Protein AF-I0H0L7-F1 (afdb_monomer_lite)

Secondary structure (DSSP, 8-state):
-PPEEEEEEEE----TTPPTTS-S-THHHHHHHHHHT--HHHHS-EEEEEEEEETTEEEEEEE-S-HHHHHHHHHHHTTSTTPPTT-EEEEEETT-SSTT-SEEEESS--

pLDDT: mean 95.89, std 3.8, range [80.56, 98.75]

Foldseek 3Di:
DWFKKKKKWFFPAFQPPDDPPDDRCCLVVVLVVLQVPDDCVPQVKHFDDDWDDDDRTIITIITGDDPVSRLQSSQVSCVDHSGDAFMKIAIDTPVDPDPPDHDIGHHDDD

Radius of gyration: 13.49 Å; chains: 1; bounding box: 35×26×41 Å

Sequence (110 aa):
MPKLIVEVHVPLLPAPDVVPGEYPLPWIDDVEDFLADLDEEADGAEDYDDGEEYGDVYVFFLTGTDEASVLRAASRLATLDRVPAGSFAMVTDDDAPEFGLGRRVELPLS

Organism: Actinoplanes missouriensis (strain ATCC 14538 / DSM 43046 / CBS 188.64 / JCM 3121 / NBRC 102363 / NCIMB 12654 / NRRL B-3342 / UNCC 431) (NCBI:txid512565)

Structure (mmCIF, N/CA/C/O backbone):
data_AF-I0H0L7-F1
#
_entry.id   AF-I0H0L7-F1
#
loop_
_atom_site.group_PDB
_atom_site.id
_atom_site.type_symbol
_atom_site.label_atom_id
_atom_site.label_alt_id
_atom_site.label_comp_id
_atom_site.label_asym_id
_atom_site.label_entity_id
_atom_site.label_seq_id
_atom_site.pdbx_PDB_ins_code
_atom_site.Cartn_x
_atom_site.Cartn_y
_atom_site.Cartn_z
_atom_site.occupancy
_atom_site.B_iso_or_equiv
_atom_site.auth_seq_id
_atom_site.auth_comp_id
_atom_site.auth_asym_id
_atom_site.auth_atom_id
_atom_site.pdbx_PDB_model_num
ATOM 1 N N . MET A 1 1 ? -6.023 2.634 22.784 1.00 81.12 1 MET A N 1
ATOM 2 C CA . MET A 1 1 ? -6.888 1.778 21.950 1.00 81.12 1 MET A CA 1
ATOM 3 C C . MET A 1 1 ? -6.065 1.484 20.722 1.00 81.12 1 MET A C 1
ATOM 5 O O . MET A 1 1 ? -5.415 2.434 20.297 1.00 81.12 1 MET A O 1
ATOM 9 N N . PRO A 1 2 ? -6.062 0.240 20.233 1.00 91.44 2 PRO A N 1
ATOM 10 C CA . PRO A 1 2 ? -5.316 -0.107 19.031 1.00 91.44 2 PRO A CA 1
ATOM 11 C C . PRO A 1 2 ? -5.749 0.788 17.862 1.00 91.44 2 PRO A C 1
ATOM 13 O O . PRO A 1 2 ? -6.948 1.067 17.714 1.00 91.44 2 PRO A O 1
ATOM 16 N N . LYS A 1 3 ? -4.778 1.289 17.097 1.00 95.69 3 LYS A N 1
ATOM 17 C CA . LYS A 1 3 ? -4.979 2.062 15.866 1.00 95.69 3 LYS A CA 1
ATOM 18 C C . LYS A 1 3 ? -5.183 1.082 14.714 1.00 95.69 3 LYS A C 1
ATOM 20 O O . LYS A 1 3 ? -4.521 0.056 14.660 1.00 95.69 3 LYS A O 1
ATOM 25 N N . LEU A 1 4 ? -6.103 1.385 13.802 1.00 97.94 4 LEU A N 1
ATOM 26 C CA . LEU A 1 4 ? -6.270 0.601 12.580 1.00 97.94 4 LEU A CA 1
ATOM 27 C C . LEU A 1 4 ? -5.022 0.747 11.708 1.00 97.94 4 LEU A C 1
ATOM 29 O O . LEU A 1 4 ? -4.705 1.867 11.318 1.00 97.94 4 LEU A O 1
ATOM 33 N N . ILE A 1 5 ? -4.414 -0.372 11.324 1.00 98.31 5 ILE A N 1
ATOM 34 C CA . ILE A 1 5 ? -3.308 -0.413 10.368 1.00 98.31 5 ILE A CA 1
ATOM 35 C C . ILE A 1 5 ? -3.713 -1.259 9.162 1.00 98.31 5 ILE A C 1
ATOM 37 O O . ILE A 1 5 ? -4.273 -2.351 9.290 1.00 98.31 5 ILE A O 1
ATOM 41 N N . VAL A 1 6 ? -3.432 -0.742 7.973 1.00 98.69 6 VAL A N 1
ATOM 42 C CA . VAL A 1 6 ? -3.531 -1.464 6.710 1.00 98.69 6 VAL A CA 1
ATOM 43 C C . VAL A 1 6 ? -2.133 -1.568 6.128 1.00 98.69 6 VAL A C 1
ATOM 45 O O . VAL A 1 6 ? -1.598 -0.601 5.592 1.00 98.69 6 VAL A O 1
ATOM 48 N N . GLU A 1 7 ? -1.557 -2.760 6.218 1.00 98.69 7 GLU A N 1
ATOM 49 C CA . GLU A 1 7 ? -0.301 -3.081 5.550 1.00 98.69 7 GLU A CA 1
ATOM 50 C C . GLU A 1 7 ? -0.602 -3.357 4.074 1.00 98.69 7 GLU A C 1
ATOM 52 O O . GLU A 1 7 ? -1.405 -4.241 3.770 1.00 98.69 7 GLU A O 1
ATOM 57 N N . VAL A 1 8 ? 0.028 -2.648 3.146 1.00 98.75 8 VAL A N 1
ATOM 58 C CA . VAL A 1 8 ? -0.103 -2.874 1.703 1.00 98.75 8 VAL A CA 1
ATOM 59 C C . VAL A 1 8 ? 1.144 -3.583 1.209 1.00 98.75 8 VAL A C 1
ATOM 61 O O . VAL A 1 8 ? 2.213 -2.993 1.109 1.00 98.75 8 VAL A O 1
ATOM 64 N N . HIS A 1 9 ? 0.989 -4.866 0.903 1.00 98.62 9 HIS A N 1
ATOM 65 C CA . HIS A 1 9 ? 2.052 -5.751 0.448 1.00 98.62 9 HIS A CA 1
ATOM 66 C C . HIS A 1 9 ? 2.087 -5.723 -1.078 1.00 98.62 9 HIS A C 1
ATOM 68 O O . HIS A 1 9 ? 1.161 -6.216 -1.729 1.00 98.62 9 HIS A O 1
ATOM 74 N N . VAL A 1 10 ? 3.142 -5.148 -1.647 1.00 98.50 10 VAL A N 1
ATOM 75 C CA . VAL A 1 10 ? 3.364 -5.038 -3.095 1.00 98.50 10 VAL A CA 1
ATOM 76 C C . VAL A 1 10 ? 4.472 -6.009 -3.509 1.00 98.50 10 VAL A C 1
ATOM 78 O O . VAL A 1 10 ? 5.545 -5.972 -2.909 1.00 98.50 10 VAL A O 1
ATOM 81 N N . PRO A 1 11 ? 4.277 -6.879 -4.519 1.00 98.25 11 PRO A N 1
ATOM 82 C CA . PRO A 1 11 ? 5.330 -7.785 -4.976 1.00 98.25 11 PRO A CA 1
ATOM 83 C C . PRO A 1 11 ? 6.612 -7.044 -5.371 1.00 98.25 11 PRO A C 1
ATOM 85 O O . PRO A 1 11 ? 6.558 -6.089 -6.144 1.00 98.25 11 PRO A O 1
ATOM 88 N N . LEU A 1 12 ? 7.774 -7.526 -4.919 1.00 96.94 12 LEU A N 1
ATOM 89 C CA . LEU A 1 12 ? 9.094 -6.994 -5.288 1.00 96.94 12 LEU A CA 1
ATOM 90 C C . LEU A 1 12 ? 9.480 -7.397 -6.719 1.00 96.94 12 LEU A C 1
ATOM 92 O O . LEU A 1 12 ? 10.398 -8.185 -6.959 1.00 96.94 12 LEU A O 1
ATOM 96 N N . LEU A 1 13 ? 8.743 -6.867 -7.694 1.00 96.19 13 LEU A N 1
ATOM 97 C CA . LEU A 1 13 ? 8.951 -7.105 -9.117 1.00 96.19 13 LEU A CA 1
ATOM 98 C C . LEU A 1 13 ? 9.451 -5.831 -9.808 1.00 96.19 13 LEU A C 1
ATOM 100 O O . LEU A 1 13 ? 8.929 -4.747 -9.539 1.00 96.19 13 LEU A O 1
ATOM 104 N N . PRO A 1 14 ? 10.431 -5.938 -10.724 1.00 93.38 14 PRO A N 1
ATOM 105 C CA . PRO A 1 14 ? 10.868 -4.796 -11.511 1.00 93.38 14 PRO A CA 1
ATOM 106 C C . PRO A 1 14 ? 9.727 -4.193 -12.325 1.00 93.38 14 PRO A C 1
ATOM 108 O O . PRO A 1 14 ? 8.909 -4.929 -12.886 1.00 93.38 14 PRO A O 1
ATOM 111 N N . ALA A 1 15 ? 9.716 -2.867 -12.459 1.00 91.19 15 ALA A N 1
ATOM 112 C CA . ALA A 1 15 ? 8.810 -2.227 -13.404 1.00 91.19 15 ALA A CA 1
ATOM 113 C C . ALA A 1 15 ? 9.161 -2.669 -14.847 1.00 91.19 15 ALA A C 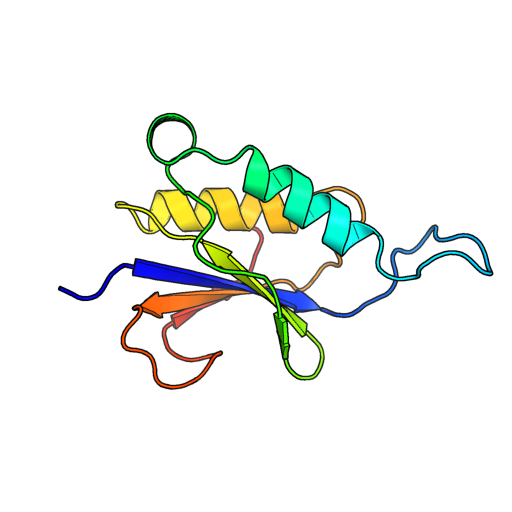1
ATOM 115 O O . ALA A 1 15 ? 10.343 -2.803 -15.185 1.00 91.19 15 ALA A O 1
ATOM 116 N N . PRO A 1 16 ? 8.162 -2.926 -15.714 1.00 80.56 16 PRO A N 1
ATOM 117 C CA . PRO A 1 16 ? 8.376 -3.579 -17.011 1.00 80.56 16 PRO A CA 1
ATOM 118 C C . PRO A 1 16 ? 9.239 -2.764 -17.986 1.00 80.56 16 PRO A C 1
ATOM 120 O O . PRO A 1 16 ? 9.899 -3.349 -18.843 1.00 80.56 16 PRO A O 1
ATOM 123 N N . ASP A 1 17 ? 9.262 -1.439 -17.830 1.00 83.75 17 ASP A N 1
ATOM 124 C CA . ASP A 1 17 ? 9.882 -0.503 -18.773 1.00 83.75 17 ASP A CA 1
ATOM 125 C C . ASP A 1 17 ? 11.176 0.146 -18.238 1.00 83.75 17 ASP A C 1
ATOM 127 O O . ASP A 1 17 ? 11.613 1.179 -18.748 1.00 83.75 17 ASP A O 1
ATOM 131 N N . VAL A 1 18 ? 11.814 -0.445 -17.219 1.00 86.88 18 VAL A N 1
ATOM 132 C CA . VAL A 1 18 ? 13.075 0.080 -16.660 1.00 86.88 18 VAL A CA 1
ATOM 133 C C . VAL A 1 18 ? 14.235 -0.118 -17.636 1.00 86.88 18 VAL A C 1
ATOM 135 O O . VAL A 1 18 ? 14.482 -1.220 -18.138 1.00 86.88 18 VAL A O 1
ATOM 138 N N . VAL A 1 19 ? 14.997 0.952 -17.880 1.00 88.88 19 VAL A N 1
ATOM 139 C CA . VAL A 1 19 ? 16.174 0.911 -18.753 1.00 88.88 19 VAL A CA 1
ATOM 140 C C . VAL A 1 19 ? 17.310 0.126 -18.076 1.00 88.88 19 VAL A C 1
ATOM 142 O O . VAL A 1 19 ? 17.550 0.280 -16.877 1.00 88.88 19 VAL A O 1
ATOM 145 N N . PRO A 1 20 ? 18.083 -0.698 -18.813 1.00 85.81 20 PRO A N 1
ATOM 146 C CA . PRO A 1 20 ? 19.228 -1.400 -18.241 1.00 85.81 20 PRO A CA 1
ATOM 147 C C . PRO A 1 20 ? 20.228 -0.459 -17.554 1.00 85.81 20 PRO A C 1
ATOM 149 O O . PRO A 1 20 ? 20.787 0.436 -18.186 1.00 85.81 20 PRO A O 1
ATOM 152 N N . GLY A 1 21 ? 20.501 -0.720 -16.274 1.00 87.00 21 GLY A N 1
ATOM 153 C CA . GLY A 1 21 ? 21.406 0.082 -15.445 1.00 87.00 21 GLY A CA 1
ATOM 154 C C . GLY A 1 21 ? 20.710 1.128 -14.571 1.00 87.00 21 GLY A C 1
ATOM 155 O O . GLY A 1 21 ? 21.381 1.725 -13.732 1.00 87.00 21 GLY A O 1
ATOM 156 N N . GLU A 1 22 ? 19.400 1.321 -14.727 1.00 91.75 22 GLU A N 1
ATOM 157 C CA . GLU A 1 22 ? 18.581 2.105 -13.801 1.00 91.75 22 GLU A CA 1
ATOM 158 C C . GLU A 1 22 ? 18.098 1.258 -12.616 1.00 91.75 22 GLU A C 1
ATOM 160 O O . GLU A 1 22 ? 18.202 0.026 -12.614 1.00 91.75 22 GLU A O 1
ATOM 165 N N . TYR A 1 23 ? 17.591 1.936 -11.586 1.00 92.12 23 TYR A N 1
ATOM 166 C CA . TYR A 1 23 ? 17.011 1.288 -10.416 1.00 92.12 23 TYR A CA 1
ATOM 167 C C . TYR A 1 23 ? 15.768 0.472 -10.825 1.00 92.12 23 TYR A C 1
ATOM 169 O O . TYR A 1 23 ? 14.861 1.036 -11.435 1.00 92.12 23 TYR A O 1
ATOM 177 N N . PRO A 1 24 ? 15.708 -0.846 -10.537 1.00 92.81 24 PRO A N 1
ATOM 178 C CA . PRO A 1 24 ? 14.659 -1.728 -11.057 1.00 92.81 24 PRO A CA 1
ATOM 179 C C . PRO A 1 24 ? 13.281 -1.538 -10.414 1.00 92.81 24 PRO A C 1
ATOM 181 O O . PRO A 1 24 ? 12.291 -1.973 -11.000 1.00 92.81 24 PRO A O 1
ATOM 184 N N . LEU A 1 25 ? 13.204 -0.905 -9.241 1.00 96.12 25 LEU A N 1
ATOM 185 C CA . LEU A 1 25 ? 11.981 -0.775 -8.443 1.00 96.12 25 LEU A CA 1
ATOM 186 C C . LEU A 1 25 ? 11.550 0.698 -8.283 1.00 96.12 25 LEU A C 1
ATOM 188 O O . LEU A 1 25 ? 11.289 1.131 -7.165 1.00 96.12 25 LEU A O 1
ATOM 192 N N . PRO A 1 26 ? 11.467 1.496 -9.368 1.00 95.75 26 PRO A N 1
ATOM 193 C CA . PRO A 1 26 ? 11.160 2.924 -9.257 1.00 95.75 26 PRO A CA 1
ATOM 194 C C . PRO A 1 26 ? 9.726 3.193 -8.777 1.00 95.75 26 PRO A C 1
ATOM 196 O O . PRO A 1 26 ? 9.389 4.325 -8.465 1.00 95.75 26 PRO A O 1
ATOM 199 N N . TRP A 1 27 ? 8.881 2.160 -8.744 1.00 96.94 27 TRP A N 1
ATOM 200 C CA . TRP A 1 27 ? 7.534 2.238 -8.198 1.00 96.94 27 TRP A CA 1
ATOM 201 C C . TRP A 1 27 ? 7.523 2.395 -6.673 1.00 96.94 27 TRP A C 1
ATOM 203 O O . TRP A 1 27 ? 6.496 2.794 -6.143 1.00 96.94 27 TRP A O 1
ATOM 213 N N . ILE A 1 28 ? 8.618 2.077 -5.964 1.00 97.81 28 ILE A N 1
ATOM 214 C CA . ILE A 1 28 ? 8.709 2.330 -4.517 1.00 97.81 28 ILE A CA 1
ATOM 215 C C . ILE A 1 28 ? 8.649 3.840 -4.283 1.00 97.81 28 ILE A C 1
ATOM 217 O O . ILE A 1 28 ? 7.748 4.295 -3.588 1.00 97.81 28 ILE A O 1
ATOM 221 N N . ASP A 1 29 ? 9.500 4.601 -4.977 1.00 97.00 29 ASP A N 1
ATOM 222 C CA . ASP A 1 29 ? 9.496 6.067 -4.933 1.00 97.00 29 ASP A CA 1
ATOM 223 C C . ASP A 1 29 ? 8.124 6.642 -5.352 1.00 97.00 29 ASP A C 1
ATOM 225 O O . ASP A 1 29 ? 7.629 7.573 -4.729 1.00 97.00 29 ASP A O 1
ATOM 229 N N . ASP A 1 30 ? 7.462 6.061 -6.367 1.00 97.19 30 ASP A N 1
ATOM 230 C CA . ASP A 1 30 ? 6.115 6.502 -6.782 1.00 97.19 30 ASP A CA 1
ATOM 231 C C . ASP A 1 30 ? 5.061 6.322 -5.685 1.00 97.19 30 ASP A C 1
ATOM 233 O O . ASP A 1 30 ? 4.134 7.126 -5.559 1.00 97.19 30 ASP A O 1
ATOM 237 N N . VAL A 1 31 ? 5.160 5.227 -4.929 1.00 98.31 31 VAL A N 1
ATOM 238 C CA . VAL A 1 31 ? 4.260 4.955 -3.812 1.00 98.31 31 VAL A CA 1
ATOM 239 C C . VAL A 1 31 ? 4.585 5.880 -2.645 1.00 98.31 31 VAL A C 1
ATOM 241 O O . VAL A 1 31 ? 3.656 6.438 -2.072 1.00 98.31 31 VAL A O 1
ATOM 244 N N . GLU A 1 32 ? 5.860 6.083 -2.315 1.00 98.00 32 GLU A N 1
ATOM 245 C CA . GLU A 1 32 ? 6.284 7.019 -1.266 1.00 98.00 32 GLU A CA 1
ATOM 246 C C . GLU A 1 32 ? 5.814 8.452 -1.564 1.00 98.00 32 GLU A C 1
ATOM 248 O O . GLU A 1 32 ? 5.237 9.100 -0.692 1.00 98.00 32 GLU A O 1
ATOM 253 N N . ASP A 1 33 ? 5.958 8.917 -2.809 1.00 98.12 33 ASP A N 1
ATOM 254 C CA . ASP A 1 33 ? 5.446 10.219 -3.250 1.00 98.12 33 ASP A CA 1
ATOM 255 C C . ASP A 1 33 ? 3.912 10.298 -3.106 1.00 98.12 33 ASP A C 1
ATOM 257 O O . ASP A 1 33 ? 3.376 11.297 -2.625 1.00 98.12 33 ASP A O 1
ATOM 261 N N . PHE A 1 34 ? 3.186 9.236 -3.479 1.00 98.19 34 PHE A N 1
ATOM 262 C CA . PHE A 1 34 ? 1.732 9.164 -3.297 1.00 98.19 34 PHE A CA 1
ATOM 263 C C . PHE A 1 34 ? 1.316 9.197 -1.818 1.00 98.19 34 PHE A C 1
ATOM 265 O O . PHE A 1 34 ? 0.324 9.843 -1.479 1.00 98.19 34 PHE A O 1
ATOM 272 N N . LEU A 1 35 ? 2.044 8.495 -0.947 1.00 98.12 35 LEU A N 1
ATOM 273 C CA . LEU A 1 35 ? 1.768 8.433 0.488 1.00 98.12 35 LEU A CA 1
ATOM 274 C C . LEU A 1 35 ? 2.064 9.765 1.183 1.00 98.12 35 LEU A C 1
ATOM 276 O O . LEU A 1 35 ? 1.289 10.180 2.042 1.00 98.12 35 LEU A O 1
ATOM 280 N N . ALA A 1 36 ? 3.118 10.468 0.766 1.00 97.62 36 ALA A N 1
ATOM 281 C CA . ALA A 1 36 ? 3.467 11.785 1.293 1.00 97.62 36 ALA A CA 1
ATOM 282 C C . ALA A 1 36 ? 2.387 12.852 1.025 1.00 97.62 36 ALA A C 1
ATOM 284 O O . ALA A 1 36 ? 2.254 13.801 1.800 1.00 97.62 36 ALA A O 1
ATOM 285 N N . ASP A 1 37 ? 1.616 12.693 -0.054 1.00 97.31 37 ASP A N 1
ATOM 286 C CA . ASP A 1 37 ? 0.496 13.569 -0.415 1.00 97.31 37 ASP A CA 1
ATOM 287 C C . ASP A 1 37 ? -0.846 13.146 0.227 1.00 97.31 37 ASP A C 1
ATOM 289 O O . ASP A 1 37 ? -1.835 13.877 0.114 1.00 97.31 37 ASP A O 1
ATOM 293 N N . LEU A 1 38 ? -0.904 11.982 0.885 1.00 96.62 38 LEU A N 1
ATOM 294 C CA . LEU A 1 38 ? -2.119 11.415 1.472 1.00 96.62 38 LEU A CA 1
ATOM 295 C C . LEU A 1 38 ? -2.499 12.147 2.772 1.00 96.62 38 LEU A C 1
ATOM 297 O O . LEU A 1 38 ? -1.676 12.308 3.671 1.00 96.62 38 LEU A O 1
ATOM 301 N N . ASP A 1 39 ? -3.764 12.546 2.902 1.00 95.81 39 ASP A N 1
ATOM 302 C CA . ASP A 1 39 ? -4.279 13.234 4.091 1.00 95.81 39 ASP A CA 1
ATOM 303 C C . ASP A 1 39 ? -5.535 12.542 4.639 1.00 95.81 39 ASP A C 1
ATOM 305 O O . ASP A 1 39 ? -6.472 12.239 3.894 1.00 95.81 39 ASP A O 1
ATOM 309 N N . GLU A 1 40 ? -5.598 12.313 5.958 1.00 95.50 40 GLU A N 1
ATOM 310 C CA . GLU A 1 40 ? -6.726 11.584 6.550 1.00 95.50 40 GLU A CA 1
ATOM 311 C C . GLU A 1 40 ? -8.064 12.317 6.340 1.00 95.50 40 GLU A C 1
ATOM 313 O O . GLU A 1 40 ? -9.084 11.678 6.078 1.00 95.50 40 GLU A O 1
ATOM 318 N N . GLU A 1 41 ? -8.094 13.649 6.424 1.00 94.81 41 GLU A N 1
ATOM 319 C CA . GLU A 1 41 ? -9.335 14.419 6.299 1.00 94.81 41 GLU A CA 1
ATOM 320 C C . GLU A 1 41 ? -9.844 14.446 4.848 1.00 94.81 41 GLU A C 1
ATOM 322 O O . GLU A 1 41 ? -11.055 14.355 4.612 1.00 94.81 41 GLU A O 1
ATOM 327 N N . ALA A 1 42 ? -8.938 14.549 3.873 1.00 95.25 42 ALA A N 1
ATOM 328 C CA . ALA A 1 42 ? -9.274 14.632 2.454 1.00 95.25 42 ALA A CA 1
ATOM 329 C C . ALA A 1 42 ? -9.465 13.260 1.784 1.00 95.25 42 ALA A C 1
ATOM 331 O O . ALA A 1 42 ? -10.418 13.073 1.017 1.00 95.25 42 ALA A O 1
ATOM 332 N N . ASP A 1 43 ? -8.583 12.303 2.070 1.00 96.19 43 ASP A N 1
ATOM 333 C CA . ASP A 1 43 ? -8.506 11.001 1.399 1.00 96.19 43 ASP A CA 1
ATOM 334 C C . ASP A 1 43 ? -9.002 9.837 2.262 1.00 96.19 43 ASP A C 1
ATOM 336 O O . ASP A 1 43 ? -9.293 8.756 1.735 1.00 96.19 43 ASP A O 1
ATOM 340 N N . GLY A 1 44 ? -9.186 10.064 3.566 1.00 96.75 44 GLY A N 1
ATOM 341 C CA . GLY A 1 44 ? -9.652 9.051 4.512 1.00 96.75 44 GLY A CA 1
ATOM 342 C C . 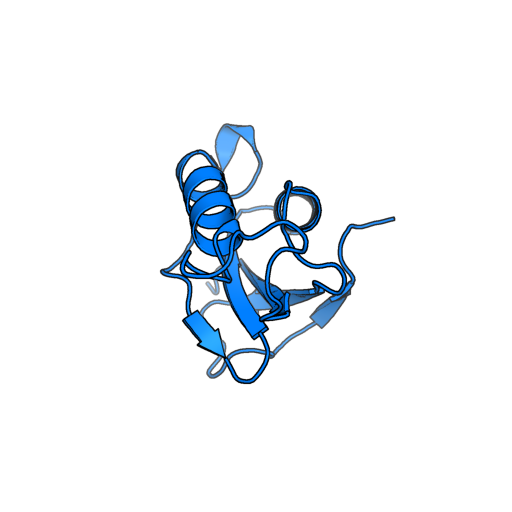GLY A 1 44 ? -8.570 8.052 4.920 1.00 96.75 44 GLY A C 1
ATOM 343 O O . GLY A 1 44 ? -8.903 6.966 5.403 1.00 96.75 44 GLY A O 1
ATOM 344 N N . ALA A 1 45 ? -7.304 8.399 4.683 1.00 98.31 45 ALA A N 1
ATOM 345 C CA . ALA A 1 45 ? -6.126 7.648 5.082 1.00 98.31 45 ALA A CA 1
ATOM 346 C C . ALA A 1 45 ? -4.906 8.575 5.188 1.00 98.31 45 ALA A C 1
ATOM 348 O O . ALA A 1 45 ? -4.858 9.592 4.510 1.00 98.31 45 ALA A O 1
ATOM 349 N N . GLU A 1 46 ? -3.925 8.204 5.998 1.00 98.25 46 GLU A N 1
ATOM 350 C CA . GLU A 1 46 ? -2.607 8.848 6.088 1.00 98.25 46 GLU A CA 1
ATOM 351 C C . GLU A 1 46 ? -1.515 7.765 6.075 1.00 98.25 46 GLU A C 1
ATOM 353 O O . GLU A 1 46 ? -1.789 6.597 6.392 1.00 98.25 46 GLU A O 1
ATOM 358 N N . ASP A 1 47 ? -0.296 8.154 5.705 1.00 98.31 47 ASP A N 1
ATOM 359 C CA . ASP A 1 47 ? 0.894 7.327 5.897 1.00 98.31 47 ASP A CA 1
ATOM 360 C C . ASP A 1 47 ? 1.167 7.124 7.396 1.00 98.31 47 ASP A C 1
ATOM 362 O O . ASP A 1 47 ? 0.985 8.042 8.203 1.00 98.31 47 ASP A O 1
ATOM 366 N N . TYR A 1 48 ? 1.546 5.910 7.787 1.00 97.75 48 TYR A N 1
ATOM 367 C CA . TYR A 1 48 ? 1.724 5.553 9.194 1.00 97.75 48 TYR A CA 1
ATOM 368 C C . TYR A 1 48 ? 3.184 5.362 9.599 1.00 97.75 48 TYR A C 1
ATOM 370 O O . TYR A 1 48 ? 3.558 5.807 10.687 1.00 97.75 48 TYR A O 1
ATOM 378 N N . ASP A 1 49 ? 3.976 4.675 8.776 1.00 96.88 49 ASP A N 1
ATOM 379 C CA . ASP A 1 49 ? 5.359 4.302 9.089 1.00 96.88 49 ASP A CA 1
ATOM 380 C C . ASP A 1 49 ? 6.167 4.079 7.805 1.00 96.88 49 ASP A C 1
ATOM 382 O O . ASP A 1 49 ? 5.593 3.849 6.737 1.00 96.88 49 ASP A O 1
ATOM 386 N N . ASP A 1 50 ? 7.493 4.102 7.936 1.00 96.38 50 ASP A N 1
ATOM 387 C CA . ASP A 1 50 ? 8.414 3.884 6.824 1.00 96.38 50 ASP A CA 1
ATOM 388 C C . ASP A 1 50 ? 8.171 2.501 6.190 1.00 96.38 50 ASP A C 1
ATOM 390 O O . ASP A 1 50 ? 7.990 1.489 6.874 1.00 96.38 50 ASP A O 1
ATOM 394 N N . GLY A 1 51 ? 8.179 2.449 4.858 1.00 96.88 51 GLY A N 1
ATOM 395 C CA . GLY A 1 51 ? 8.021 1.196 4.133 1.00 96.88 51 GLY A CA 1
ATOM 396 C C . GLY A 1 51 ? 9.224 0.260 4.296 1.00 96.88 51 GLY A C 1
ATOM 397 O O . GLY A 1 51 ? 10.370 0.695 4.427 1.00 96.88 51 GLY A O 1
ATOM 398 N N . GLU A 1 52 ? 8.979 -1.053 4.262 1.00 97.19 52 GLU A N 1
ATOM 399 C CA . GLU A 1 52 ? 10.027 -2.057 4.482 1.00 97.19 52 GLU A CA 1
ATOM 400 C C . GLU A 1 52 ? 9.926 -3.267 3.539 1.00 97.19 52 GLU A C 1
ATOM 402 O O . GLU A 1 52 ? 8.845 -3.747 3.190 1.00 97.19 52 GLU A O 1
ATOM 407 N N . GLU A 1 53 ? 11.081 -3.826 3.162 1.00 97.44 53 GLU A N 1
ATOM 408 C CA . GLU A 1 53 ? 11.150 -5.116 2.470 1.00 97.44 53 GLU A CA 1
ATOM 409 C C . GLU A 1 53 ? 10.821 -6.270 3.429 1.00 97.44 53 GLU A C 1
ATOM 411 O O . GLU A 1 53 ? 11.478 -6.464 4.455 1.00 97.44 53 GLU A O 1
ATOM 416 N N . TYR A 1 54 ? 9.865 -7.114 3.044 1.00 96.31 54 TYR A N 1
ATOM 417 C CA . TYR A 1 54 ? 9.477 -8.304 3.790 1.00 96.31 54 TYR A CA 1
ATOM 418 C C . TYR A 1 54 ? 9.370 -9.517 2.859 1.00 96.31 54 TYR A C 1
ATOM 420 O O . TYR A 1 54 ? 8.351 -9.775 2.224 1.00 96.31 54 TYR A O 1
ATOM 428 N N . GLY A 1 55 ? 10.445 -10.304 2.773 1.00 95.69 55 GLY A N 1
ATOM 429 C CA . GLY A 1 55 ? 10.468 -11.494 1.920 1.00 95.69 55 GLY A CA 1
ATOM 430 C C . GLY A 1 55 ? 10.459 -11.140 0.430 1.00 95.69 55 GLY A C 1
ATOM 431 O O . GLY A 1 55 ? 11.461 -10.656 -0.087 1.00 95.69 55 GLY A O 1
ATOM 432 N N . ASP A 1 56 ? 9.368 -11.454 -0.268 1.00 97.06 56 ASP A N 1
ATOM 433 C CA . ASP A 1 56 ? 9.160 -11.179 -1.697 1.00 97.06 56 ASP A CA 1
ATOM 434 C C . ASP A 1 56 ? 8.209 -9.999 -1.961 1.00 97.06 56 ASP A C 1
ATOM 436 O O . ASP A 1 56 ? 7.816 -9.764 -3.108 1.00 97.06 56 ASP A O 1
ATOM 440 N N . VAL A 1 57 ? 7.869 -9.240 -0.917 1.00 98.31 57 VAL A N 1
ATOM 441 C CA . VAL A 1 57 ? 7.044 -8.033 -0.992 1.00 98.31 57 VAL A CA 1
ATOM 442 C C . VAL A 1 57 ? 7.738 -6.839 -0.341 1.00 98.31 57 VAL A C 1
ATOM 444 O O . VAL A 1 57 ? 8.614 -6.992 0.508 1.00 98.31 57 VAL A O 1
ATOM 447 N N . TYR A 1 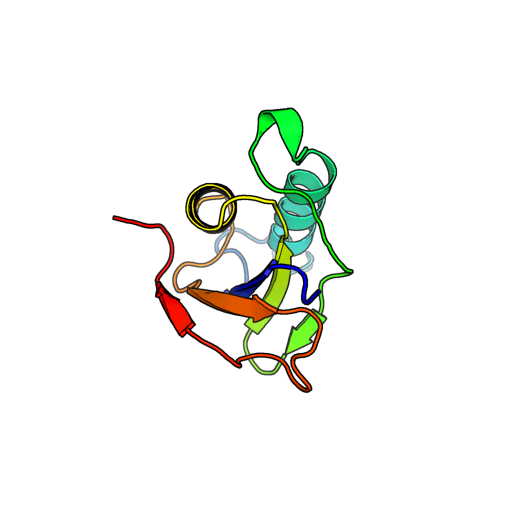58 ? 7.325 -5.645 -0.745 1.00 98.44 58 TYR A N 1
ATOM 448 C CA . TYR A 1 58 ? 7.569 -4.399 -0.034 1.00 98.44 58 TYR A CA 1
ATOM 449 C C . TYR A 1 58 ? 6.264 -3.987 0.645 1.00 98.44 58 TYR A C 1
ATOM 451 O O . TYR A 1 58 ? 5.197 -4.078 0.027 1.00 98.44 58 TYR A O 1
ATOM 459 N N . VAL A 1 59 ? 6.333 -3.593 1.911 1.00 9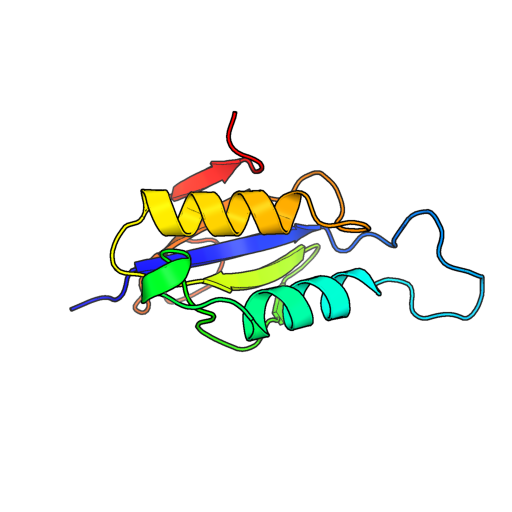8.50 59 VAL A N 1
ATOM 460 C CA . VAL A 1 59 ? 5.166 -3.307 2.746 1.00 98.50 59 VAL A CA 1
ATOM 461 C C . VAL A 1 59 ? 5.098 -1.814 3.028 1.00 98.50 59 VAL A C 1
ATOM 463 O O . VAL A 1 59 ? 6.074 -1.234 3.488 1.00 98.50 59 VAL A O 1
ATOM 466 N N . PHE A 1 60 ? 3.938 -1.215 2.770 1.00 98.69 60 PHE A N 1
ATOM 467 C CA . PHE A 1 60 ? 3.609 0.162 3.151 1.00 98.69 60 PHE A CA 1
ATOM 468 C C . PHE A 1 60 ? 2.525 0.166 4.227 1.00 98.69 60 PHE A C 1
ATOM 470 O O . PHE A 1 60 ? 1.688 -0.739 4.247 1.00 98.69 60 PHE A O 1
ATOM 477 N N . PHE A 1 61 ? 2.484 1.184 5.083 1.00 98.50 61 PHE A N 1
ATOM 478 C CA . PHE A 1 61 ? 1.570 1.220 6.223 1.00 98.50 61 PHE A CA 1
ATOM 479 C C . PHE A 1 61 ? 0.630 2.413 6.120 1.00 98.50 61 PHE A C 1
ATOM 481 O O . PHE A 1 61 ? 1.048 3.557 6.223 1.00 98.50 61 PHE A O 1
ATOM 488 N N . LEU A 1 62 ? -0.662 2.148 5.941 1.00 98.62 62 LEU A N 1
ATOM 489 C CA . LEU A 1 62 ? -1.685 3.187 5.948 1.00 98.62 62 LEU A CA 1
ATOM 490 C C . LEU A 1 62 ? -2.524 3.074 7.218 1.00 98.62 62 LEU A C 1
ATOM 492 O O . LEU A 1 62 ? -2.819 1.979 7.699 1.00 98.62 62 LEU A O 1
ATOM 496 N N . THR A 1 63 ? -2.988 4.207 7.725 1.00 98.56 63 THR A N 1
ATOM 497 C CA . THR A 1 63 ? -3.909 4.279 8.866 1.00 98.56 63 THR A CA 1
ATOM 498 C C . THR A 1 63 ? -5.053 5.243 8.568 1.00 98.56 63 THR A C 1
ATOM 500 O O . THR A 1 63 ? -4.999 6.039 7.637 1.00 98.56 63 THR A O 1
ATOM 503 N N . GLY A 1 64 ? -6.113 5.172 9.370 1.00 97.44 64 GLY A N 1
ATOM 504 C CA . GLY A 1 64 ? -7.216 6.127 9.349 1.00 97.44 64 GLY A CA 1
ATOM 505 C C . GLY A 1 64 ? -8.334 5.717 10.301 1.00 97.44 64 GLY A C 1
ATOM 506 O O . GLY A 1 64 ? -8.266 4.690 10.979 1.00 97.44 64 GLY A O 1
ATOM 507 N N . THR A 1 65 ? -9.388 6.520 10.354 1.00 96.31 65 THR A N 1
ATOM 508 C CA . THR A 1 65 ? -10.559 6.286 11.215 1.00 96.31 65 THR A CA 1
ATOM 509 C C . THR A 1 65 ? -11.600 5.327 10.625 1.00 96.31 65 THR A C 1
ATOM 511 O O . THR A 1 65 ? -12.400 4.768 11.379 1.00 96.31 65 THR A O 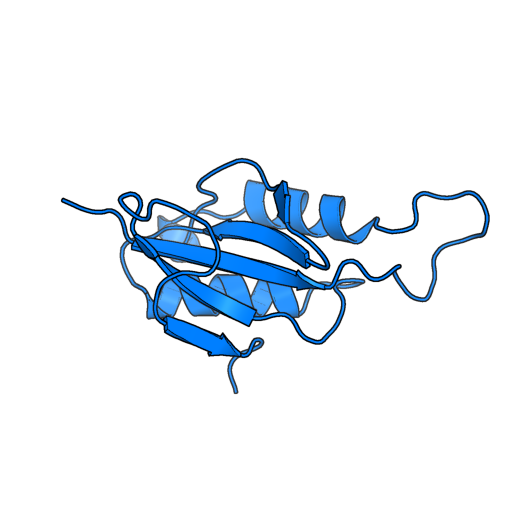1
ATOM 514 N N . ASP A 1 66 ? -11.599 5.105 9.306 1.00 96.50 66 ASP A N 1
ATOM 515 C CA . ASP A 1 66 ? -12.534 4.218 8.600 1.00 96.50 66 ASP A CA 1
ATOM 516 C C . ASP A 1 66 ? -11.797 3.217 7.703 1.00 96.50 66 ASP A C 1
ATOM 518 O O . ASP A 1 66 ? -11.227 3.579 6.676 1.00 96.50 66 ASP A O 1
ATOM 522 N N . GLU A 1 67 ? -11.890 1.930 8.040 1.00 97.88 67 GLU A N 1
ATOM 523 C CA . GLU A 1 67 ? -11.258 0.834 7.295 1.00 97.88 67 GLU A CA 1
ATOM 524 C C . GLU A 1 67 ? -11.598 0.848 5.802 1.00 97.88 67 GLU A C 1
ATOM 526 O O . GLU A 1 67 ? -10.730 0.635 4.955 1.00 97.88 67 GLU A O 1
ATOM 531 N N . ALA A 1 68 ? -12.852 1.140 5.455 1.00 98.06 68 ALA A N 1
ATOM 532 C CA . ALA A 1 68 ? -13.266 1.168 4.060 1.00 98.06 68 ALA A CA 1
ATOM 533 C C . ALA A 1 68 ? -12.603 2.318 3.284 1.00 98.06 68 ALA A C 1
ATOM 535 O O . ALA A 1 68 ? -12.378 2.186 2.081 1.00 98.06 68 ALA A O 1
ATOM 536 N N . SER A 1 69 ? -12.306 3.439 3.941 1.00 98.06 69 SER A N 1
ATOM 537 C CA . SER A 1 69 ? -11.569 4.563 3.359 1.00 98.06 69 SER A CA 1
ATOM 538 C C . SER A 1 69 ? -10.097 4.224 3.172 1.00 98.06 69 SER A C 1
ATOM 540 O O . SER A 1 69 ? -9.590 4.375 2.059 1.00 98.06 69 SER A O 1
ATOM 542 N N . VAL A 1 70 ? -9.463 3.625 4.181 1.00 98.62 70 VAL A N 1
ATOM 543 C CA . VAL A 1 70 ? -8.064 3.190 4.085 1.00 98.62 70 VAL A CA 1
ATOM 544 C C . VAL A 1 70 ? -7.871 2.144 2.985 1.00 98.62 70 VAL A C 1
ATOM 546 O O . VAL A 1 70 ? -6.977 2.272 2.152 1.00 98.62 70 VAL A O 1
ATOM 549 N N . LEU A 1 71 ? -8.772 1.165 2.868 1.00 98.69 71 LEU A N 1
ATOM 550 C CA . LEU A 1 71 ? -8.718 0.172 1.787 1.00 98.69 71 LEU A CA 1
ATOM 551 C C . LEU A 1 71 ? -8.960 0.772 0.388 1.00 98.69 71 LEU A C 1
ATOM 553 O O . LEU A 1 71 ? -8.468 0.234 -0.610 1.00 98.69 71 LEU A O 1
ATOM 557 N N . ARG A 1 72 ? -9.694 1.890 0.282 1.00 98.38 72 ARG A N 1
ATOM 558 C CA . ARG A 1 72 ? -9.812 2.636 -0.983 1.00 98.38 72 ARG A CA 1
ATOM 559 C C . ARG A 1 72 ? -8.500 3.328 -1.343 1.00 98.38 72 ARG A C 1
ATOM 561 O O . ARG A 1 72 ? -8.123 3.264 -2.510 1.00 98.38 72 ARG A O 1
ATOM 568 N N . ALA A 1 73 ? -7.807 3.941 -0.384 1.00 98.38 73 ALA A N 1
ATOM 569 C CA . ALA A 1 73 ? -6.478 4.514 -0.605 1.00 98.38 73 ALA A CA 1
ATOM 570 C C . ALA A 1 73 ? -5.463 3.428 -1.006 1.00 98.38 73 ALA A C 1
ATOM 572 O O . ALA A 1 73 ? -4.815 3.552 -2.042 1.00 98.38 73 ALA A O 1
ATOM 573 N N . ALA A 1 74 ? -5.445 2.298 -0.293 1.00 98.56 74 ALA A N 1
ATOM 574 C CA . ALA A 1 74 ? -4.633 1.130 -0.642 1.00 98.56 74 ALA A CA 1
ATOM 575 C C . ALA A 1 74 ? -4.935 0.589 -2.055 1.00 98.56 74 ALA A C 1
ATOM 577 O O . ALA A 1 74 ? -4.031 0.197 -2.789 1.00 98.56 74 ALA A O 1
ATOM 578 N N . SER A 1 75 ? -6.203 0.605 -2.483 1.00 98.44 75 SER A N 1
ATOM 579 C CA . SER A 1 75 ? -6.565 0.224 -3.856 1.00 98.44 75 SER A CA 1
ATOM 580 C C . SER A 1 75 ? -6.031 1.197 -4.899 1.00 98.44 75 SER A C 1
ATOM 582 O O . SER A 1 75 ? -5.639 0.753 -5.971 1.00 98.44 75 SER A O 1
ATOM 584 N N . ARG A 1 76 ? -6.017 2.506 -4.608 1.00 98.12 76 ARG A N 1
ATOM 585 C CA . ARG A 1 76 ? -5.435 3.514 -5.508 1.00 98.12 76 ARG A CA 1
ATOM 586 C C . ARG A 1 76 ? -3.932 3.290 -5.653 1.00 98.12 76 ARG A C 1
ATOM 588 O O . ARG A 1 76 ? -3.463 3.224 -6.785 1.00 98.12 76 ARG A O 1
ATOM 595 N N . LEU A 1 77 ? -3.232 3.071 -4.537 1.00 97.81 77 LEU A N 1
ATOM 596 C CA . LEU A 1 77 ? -1.811 2.709 -4.496 1.00 97.81 77 LEU A CA 1
ATOM 597 C C . LEU A 1 77 ? -1.523 1.501 -5.397 1.00 97.81 77 LEU A C 1
ATOM 599 O O . LEU A 1 77 ? -0.687 1.577 -6.291 1.00 97.81 77 LEU A O 1
ATOM 603 N N . ALA A 1 78 ? -2.290 0.417 -5.247 1.00 98.00 78 ALA A N 1
ATOM 604 C CA . ALA A 1 78 ? -2.149 -0.799 -6.055 1.00 98.00 78 ALA A CA 1
ATOM 605 C C . ALA A 1 78 ? -2.437 -0.609 -7.562 1.00 98.00 78 ALA A C 1
ATOM 607 O O . ALA A 1 78 ? -2.256 -1.540 -8.344 1.00 98.00 78 ALA A O 1
ATOM 608 N N . THR A 1 79 ? -2.917 0.569 -7.969 1.00 97.25 79 THR A N 1
ATOM 609 C CA . THR A 1 79 ? -3.195 0.935 -9.367 1.00 97.25 79 THR A CA 1
ATOM 610 C C . THR A 1 79 ? -2.328 2.079 -9.883 1.00 97.25 79 THR A C 1
ATOM 612 O O . THR A 1 79 ? -2.562 2.542 -11.002 1.00 97.25 79 THR A O 1
ATOM 615 N N . LEU A 1 80 ? -1.361 2.553 -9.090 1.00 96.94 80 LEU A N 1
ATOM 616 C CA . LEU A 1 80 ? -0.393 3.542 -9.551 1.00 96.94 80 LEU A CA 1
ATOM 617 C C . LEU A 1 80 ? 0.394 2.998 -10.742 1.00 96.94 80 LEU A C 1
ATOM 619 O O . LEU A 1 80 ? 0.541 1.786 -10.930 1.00 96.94 80 LEU A O 1
ATOM 623 N N . ASP A 1 81 ? 0.889 3.920 -11.564 1.00 93.38 81 ASP A N 1
ATOM 624 C CA . ASP A 1 81 ? 1.742 3.541 -12.681 1.00 93.38 81 ASP A CA 1
ATOM 625 C C . ASP A 1 81 ? 2.978 2.799 -12.159 1.00 93.38 81 ASP A C 1
ATOM 627 O O . ASP A 1 81 ? 3.463 3.071 -11.064 1.00 93.38 81 ASP A O 1
ATOM 631 N N . ARG A 1 82 ? 3.466 1.827 -12.931 1.00 94.69 82 ARG A N 1
ATOM 632 C CA . ARG A 1 82 ? 4.617 0.967 -12.590 1.00 94.69 82 ARG A CA 1
ATOM 633 C C . ARG A 1 82 ? 4.459 0.045 -11.368 1.00 94.69 82 ARG A C 1
ATOM 635 O O . ARG A 1 82 ? 5.271 -0.876 -11.258 1.00 94.69 82 ARG A O 1
ATOM 642 N N . VAL A 1 83 ? 3.441 0.212 -10.516 1.00 96.44 83 VAL A N 1
ATOM 643 C CA . VAL A 1 83 ? 3.187 -0.693 -9.381 1.00 96.44 83 VAL A CA 1
ATOM 644 C C . VAL A 1 83 ? 2.828 -2.099 -9.891 1.00 96.44 83 VAL A C 1
ATOM 646 O O . VAL A 1 83 ? 1.921 -2.252 -10.718 1.00 96.44 83 VAL A O 1
ATOM 649 N N . PRO A 1 84 ? 3.528 -3.153 -9.430 1.00 95.62 84 PRO A N 1
ATOM 650 C CA . PRO A 1 84 ? 3.253 -4.523 -9.841 1.00 95.62 84 PRO A CA 1
ATOM 651 C C . PRO A 1 84 ? 1.846 -4.995 -9.467 1.00 95.62 84 PRO A C 1
ATOM 653 O O . PRO A 1 84 ? 1.344 -4.742 -8.375 1.00 95.62 84 PRO A O 1
ATOM 656 N N . ALA A 1 85 ? 1.230 -5.773 -10.357 1.00 95.38 85 ALA A N 1
ATOM 657 C CA . ALA A 1 85 ? -0.000 -6.485 -10.030 1.00 95.38 85 ALA A CA 1
ATOM 658 C C . ALA A 1 85 ? 0.251 -7.575 -8.972 1.00 95.38 85 ALA A C 1
ATOM 660 O O . ALA A 1 85 ? 1.332 -8.162 -8.917 1.00 95.38 85 ALA A O 1
ATOM 661 N N . GLY A 1 86 ? -0.787 -7.914 -8.204 1.00 96.62 86 GLY A N 1
ATOM 662 C CA . GLY A 1 86 ? -0.723 -8.938 -7.153 1.00 96.62 86 GLY A CA 1
ATOM 663 C C . GLY A 1 86 ? -0.601 -8.378 -5.736 1.00 96.62 86 GLY A C 1
ATOM 664 O O . GLY A 1 86 ? -0.397 -9.154 -4.803 1.00 96.62 86 GLY A O 1
ATOM 665 N N . SER A 1 87 ? -0.735 -7.060 -5.575 1.00 98.06 87 SER A N 1
ATOM 666 C CA . SER A 1 87 ? -0.767 -6.416 -4.267 1.00 98.06 87 SER A CA 1
ATOM 667 C C . SER A 1 87 ? -1.965 -6.866 -3.434 1.00 98.06 87 SER A C 1
ATOM 669 O O . SER A 1 87 ? -3.058 -7.120 -3.946 1.00 98.06 87 SER A O 1
ATOM 671 N N . PHE A 1 88 ? -1.776 -6.922 -2.123 1.00 98.56 88 PHE A N 1
ATOM 672 C CA . PHE A 1 88 ? -2.835 -7.223 -1.169 1.00 98.56 88 PHE A CA 1
ATOM 673 C C . PHE A 1 88 ? -2.664 -6.388 0.092 1.00 98.56 88 PHE A C 1
ATOM 675 O O . PHE A 1 88 ? -1.564 -5.967 0.430 1.00 98.56 88 PHE A O 1
ATOM 682 N N . ALA A 1 89 ? -3.765 -6.170 0.797 1.00 98.62 89 ALA A N 1
ATOM 683 C CA . ALA A 1 89 ? -3.769 -5.543 2.102 1.00 98.62 89 ALA A CA 1
ATOM 684 C C . ALA A 1 89 ? -3.874 -6.588 3.215 1.00 98.62 89 ALA A C 1
ATOM 686 O O . ALA A 1 89 ? -4.613 -7.571 3.088 1.00 98.62 89 ALA A O 1
ATOM 687 N N . MET A 1 90 ? -3.208 -6.328 4.333 1.00 98.62 90 MET A N 1
ATOM 688 C CA . MET A 1 90 ? -3.474 -6.962 5.619 1.00 98.62 90 MET A CA 1
ATOM 689 C C . MET A 1 90 ? -4.085 -5.917 6.544 1.00 98.62 90 MET A C 1
ATOM 691 O O . MET A 1 90 ? -3.476 -4.893 6.831 1.00 98.62 90 MET A O 1
ATOM 695 N N . VAL A 1 91 ? -5.324 -6.157 6.970 1.00 98.44 91 VAL A N 1
ATOM 696 C CA . VAL A 1 91 ? -6.030 -5.285 7.910 1.00 98.44 91 VAL A CA 1
ATOM 697 C C . VAL A 1 91 ? -5.782 -5.787 9.324 1.00 98.44 91 VAL A C 1
ATOM 699 O O . VAL A 1 91 ? -6.198 -6.902 9.667 1.00 98.44 91 VAL A O 1
ATOM 702 N N . THR A 1 92 ? -5.119 -4.955 10.117 1.00 97.81 92 THR A N 1
ATOM 703 C CA . THR A 1 92 ? -4.596 -5.266 11.446 1.00 97.81 92 THR A CA 1
ATOM 704 C C . THR A 1 92 ? -4.628 -4.018 12.343 1.00 97.81 92 THR A C 1
ATOM 706 O O . THR A 1 92 ? -5.356 -3.060 12.066 1.00 97.81 92 THR A O 1
ATOM 709 N N . ASP A 1 93 ? -3.878 -4.042 13.438 1.00 97.19 93 ASP A N 1
ATOM 710 C CA . ASP A 1 93 ? -3.649 -2.910 14.323 1.00 97.19 93 ASP A CA 1
ATOM 711 C C . ASP A 1 93 ? -2.168 -2.735 14.703 1.00 97.19 93 ASP A C 1
ATOM 713 O O . ASP A 1 93 ? -1.321 -3.562 14.368 1.00 97.19 93 ASP A O 1
ATOM 717 N N . ASP A 1 94 ? -1.861 -1.630 15.386 1.00 95.56 94 ASP A N 1
ATOM 718 C CA . ASP A 1 94 ? -0.520 -1.257 15.856 1.00 95.56 94 ASP A CA 1
ATOM 719 C C . ASP A 1 94 ? 0.007 -2.115 17.023 1.00 95.56 94 ASP A C 1
ATOM 721 O O . ASP A 1 94 ? 1.172 -1.986 17.400 1.00 95.56 94 ASP A O 1
ATOM 725 N N . ASP A 1 95 ? -0.814 -3.011 17.579 1.00 95.44 95 ASP A N 1
ATOM 726 C CA . ASP A 1 95 ? -0.403 -3.989 18.592 1.00 95.44 95 ASP A CA 1
ATOM 727 C C . ASP A 1 95 ? 0.086 -5.315 17.954 1.00 95.44 95 ASP A C 1
ATOM 729 O O . ASP A 1 95 ? 0.545 -6.221 18.667 1.00 95.44 95 ASP A O 1
ATOM 733 N N . ALA A 1 96 ? -0.001 -5.461 16.624 1.00 93.19 96 ALA A N 1
ATOM 734 C CA . ALA A 1 96 ? 0.433 -6.659 15.912 1.00 93.19 96 ALA A CA 1
ATOM 735 C C . ALA A 1 96 ? 1.953 -6.902 16.071 1.00 93.19 96 ALA A C 1
ATOM 737 O O . ALA A 1 96 ? 2.762 -6.026 15.773 1.00 93.19 96 ALA A O 1
ATOM 738 N N . PRO A 1 97 ? 2.383 -8.098 16.526 1.00 88.69 97 PRO A N 1
ATOM 739 C CA . PRO A 1 97 ? 3.793 -8.361 16.836 1.00 88.69 97 PRO A CA 1
ATOM 740 C C . PRO A 1 97 ? 4.689 -8.608 15.611 1.00 88.69 97 PRO A C 1
ATOM 742 O O . PRO A 1 97 ? 5.909 -8.658 15.761 1.00 88.69 97 PRO A O 1
ATOM 745 N N . GLU A 1 98 ? 4.101 -8.840 14.438 1.00 91.69 98 GLU A N 1
ATOM 746 C CA . GLU A 1 98 ? 4.789 -9.114 13.174 1.00 91.69 98 GLU A CA 1
ATOM 747 C C . GLU A 1 98 ? 3.892 -8.718 11.991 1.00 91.69 98 GLU A C 1
ATOM 749 O O . GLU A 1 98 ? 2.665 -8.690 12.126 1.00 91.69 98 GLU A O 1
ATOM 754 N N . PHE A 1 99 ? 4.508 -8.448 10.837 1.00 92.31 99 PHE A N 1
ATOM 755 C CA . PHE A 1 99 ? 3.795 -8.164 9.590 1.00 92.31 99 PHE A CA 1
ATOM 756 C C . PHE A 1 99 ? 3.040 -9.390 9.077 1.00 92.31 99 PHE A C 1
ATOM 758 O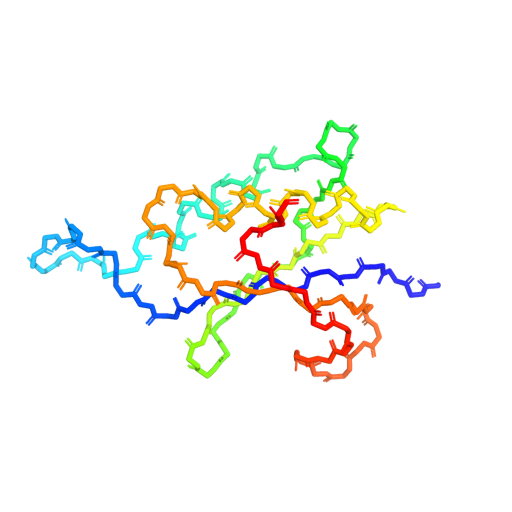 O . PHE A 1 99 ? 3.405 -10.538 9.345 1.00 92.31 99 PHE A O 1
ATOM 765 N N . GLY A 1 100 ? 2.008 -9.162 8.269 1.00 92.50 100 GLY A N 1
ATOM 766 C CA . GLY A 1 100 ? 1.256 -10.242 7.637 1.00 92.50 100 GLY A CA 1
ATOM 767 C C . GLY A 1 100 ? 0.182 -10.861 8.533 1.00 92.50 100 GLY A C 1
ATOM 768 O O . GLY A 1 100 ? -0.373 -11.911 8.191 1.00 92.50 100 GLY A O 1
ATOM 769 N N . LEU A 1 101 ? -0.131 -10.235 9.668 1.00 94.62 101 LEU A N 1
ATOM 770 C CA . LEU A 1 101 ? -1.208 -10.661 10.557 1.00 94.62 101 LEU A CA 1
ATOM 771 C C . LEU A 1 101 ? -2.542 -9.986 10.213 1.00 94.62 101 LEU A C 1
ATOM 773 O O . LEU A 1 101 ? -2.614 -8.978 9.520 1.00 94.62 101 LEU A O 1
ATOM 777 N N . GLY A 1 102 ? -3.637 -10.577 10.690 1.00 95.94 102 GLY A N 1
ATOM 778 C CA . GLY A 1 102 ? -4.980 -10.029 10.505 1.00 95.94 102 GLY A CA 1
ATOM 779 C C . GLY A 1 102 ? -5.696 -10.534 9.252 1.00 95.94 102 GLY A C 1
ATOM 780 O O . GLY A 1 102 ? -5.520 -11.677 8.816 1.00 95.94 102 GLY A O 1
ATOM 781 N N . ARG A 1 103 ? -6.602 -9.713 8.713 1.00 97.94 103 ARG A N 1
ATOM 782 C CA . ARG A 1 103 ? -7.467 -10.100 7.589 1.00 97.94 103 ARG A CA 1
ATOM 783 C C . ARG A 1 103 ? -6.863 -9.650 6.266 1.00 97.94 103 ARG A C 1
ATOM 785 O O . ARG A 1 103 ? -6.746 -8.457 6.011 1.00 97.94 103 ARG A O 1
ATOM 792 N N . ARG A 1 104 ? -6.612 -10.615 5.385 1.00 98.25 104 ARG A N 1
ATOM 793 C CA . ARG A 1 104 ? -6.180 -10.367 4.008 1.00 98.25 104 ARG A CA 1
ATOM 794 C C . ARG A 1 104 ? -7.314 -9.841 3.122 1.00 98.25 104 ARG A C 1
ATOM 796 O O . ARG A 1 104 ? -8.424 -10.380 3.152 1.00 98.25 104 ARG A O 1
ATOM 803 N N . VAL A 1 105 ? -7.008 -8.848 2.291 1.00 98.62 105 VAL A N 1
ATOM 804 C CA . VAL A 1 105 ? -7.885 -8.269 1.263 1.00 98.62 105 VAL A CA 1
ATOM 805 C C . VAL A 1 105 ? -7.097 -8.136 -0.042 1.00 98.62 105 VAL A C 1
ATOM 807 O O . VAL A 1 105 ? -6.027 -7.543 -0.056 1.00 98.62 105 VAL A O 1
ATOM 810 N N . GLU A 1 106 ? -7.605 -8.686 -1.143 1.00 98.44 106 GLU A N 1
ATOM 811 C CA . GLU A 1 106 ? -6.962 -8.533 -2.458 1.00 98.44 106 GLU A CA 1
ATOM 812 C C . GLU A 1 106 ? -7.145 -7.105 -2.992 1.00 98.44 106 GLU A C 1
ATOM 814 O O . GLU A 1 106 ? -8.218 -6.516 -2.822 1.00 98.44 106 GLU A O 1
ATOM 819 N N . LEU A 1 107 ? -6.111 -6.564 -3.645 1.00 98.19 107 LEU A N 1
ATOM 820 C CA . LEU A 1 107 ? -6.127 -5.231 -4.243 1.00 98.19 107 LEU A CA 1
ATOM 821 C C . LEU A 1 107 ? -5.892 -5.299 -5.769 1.00 98.19 107 LEU A C 1
ATOM 823 O O . LEU A 1 107 ? -5.180 -6.182 -6.250 1.00 98.19 107 LEU A O 1
ATOM 827 N N . PRO A 1 108 ? -6.455 -4.357 -6.548 1.00 97.94 108 PRO A N 1
ATOM 828 C CA . PRO A 1 108 ? -7.428 -3.354 -6.116 1.00 97.94 108 PRO A CA 1
ATOM 829 C C . PRO A 1 108 ? -8.780 -3.983 -5.748 1.00 97.94 108 PRO A C 1
ATOM 831 O O . PRO A 1 108 ? -9.123 -5.077 -6.201 1.00 97.94 108 PRO A O 1
ATOM 834 N N . LEU A 1 109 ? -9.567 -3.273 -4.939 1.00 95.31 109 LEU A N 1
ATOM 835 C CA . LEU A 1 109 ? -10.953 -3.656 -4.670 1.00 95.31 109 LEU A CA 1
ATOM 836 C C . LEU A 1 109 ? -11.777 -3.706 -5.975 1.00 95.31 109 LEU A C 1
ATOM 838 O O . LEU A 1 109 ? -11.585 -2.883 -6.872 1.00 95.31 109 LEU A O 1
ATOM 842 N N . SER A 1 110 ? -12.689 -4.682 -6.065 1.00 83.44 110 SER A N 1
ATOM 843 C CA . SER A 1 110 ? -13.602 -4.881 -7.209 1.00 83.44 110 SER A CA 1
ATOM 844 C C . SER A 1 110 ? -14.817 -3.957 -7.203 1.00 83.44 110 SER A C 1
ATOM 846 O O . SER A 1 110 ? -15.294 -3.612 -6.099 1.00 83.44 110 SER A O 1
#